Protein AF-A0A3N9NJU4-F1 (afdb_monomer_lite)

Foldseek 3Di:
DPPDDLLVVVLVLVVVVVPDDDDPVNVVVNVVSVVVSVVRLVVDPEAEAEDEDLVVLVVDDDDPPDDRDPSVVVVVSVVSSVVCCVVVVGRYDYQYPPDDPVVSVVVVVVVCVVVVVD

Secondary structure (DSSP, 8-state):
--SS-HHHHHHHHHHHHHTS---HHHHHHHHHHHHHHHHHHTT-S-EEEEE--HHHHTTSPPPTTPPPP-HHHHHHHHHHHHHHHHHTT--EEEEETTS-HHHHHHHHHHHHHHTT--

pLDDT: mean 85.28, std 10.18, range [37.75, 95.31]

Structure (mmCIF, N/CA/C/O backbone):
data_AF-A0A3N9NJU4-F1
#
_entry.id   AF-A0A3N9NJU4-F1
#
loop_
_atom_site.group_PDB
_atom_site.id
_atom_site.type_symbol
_atom_site.label_atom_id
_atom_site.label_alt_id
_atom_site.label_comp_id
_atom_site.label_asym_id
_atom_site.label_entity_id
_atom_site.label_seq_id
_atom_site.pdbx_PDB_ins_code
_atom_site.Cartn_x
_atom_site.Cartn_y
_atom_site.Cartn_z
_atom_site.occupancy
_atom_site.B_iso_or_equiv
_atom_site.auth_seq_id
_atom_site.auth_comp_id
_atom_site.auth_asym_id
_atom_site.auth_atom_id
_atom_site.pdbx_PDB_model_num
ATOM 1 N N . MET A 1 1 ? -14.751 9.099 -9.844 1.00 37.75 1 MET A N 1
ATOM 2 C CA . MET A 1 1 ? -13.829 7.981 -9.564 1.00 37.75 1 MET A CA 1
ATOM 3 C C . MET A 1 1 ? -12.940 8.440 -8.426 1.00 37.75 1 MET A C 1
ATOM 5 O O . MET A 1 1 ? -12.492 9.574 -8.489 1.00 37.75 1 MET A O 1
ATOM 9 N N . CYS A 1 2 ? -12.776 7.660 -7.357 1.00 46.78 2 CYS A N 1
ATOM 10 C CA . CYS A 1 2 ? -11.733 7.974 -6.378 1.00 46.78 2 CYS A CA 1
ATOM 11 C C . CYS A 1 2 ? -10.393 7.591 -7.003 1.00 46.78 2 CYS A C 1
ATOM 13 O O . CYS A 1 2 ? -10.204 6.428 -7.344 1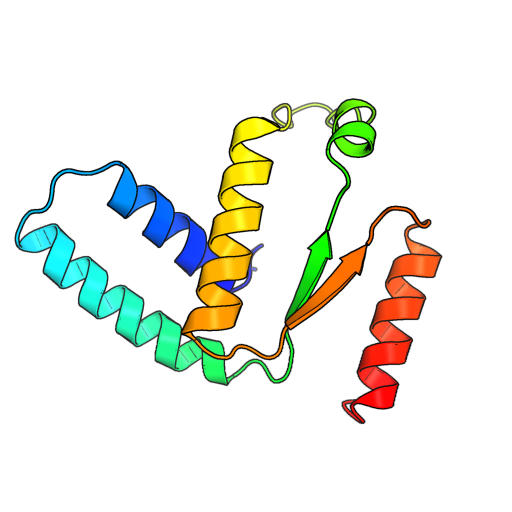.00 46.78 2 CYS A O 1
ATOM 15 N N . ASP A 1 3 ? -9.476 8.545 -7.136 1.00 62.00 3 ASP A N 1
ATOM 16 C CA . ASP A 1 3 ? -8.144 8.337 -7.728 1.00 62.00 3 ASP A CA 1
ATOM 17 C C . ASP A 1 3 ? -7.188 7.529 -6.819 1.00 62.00 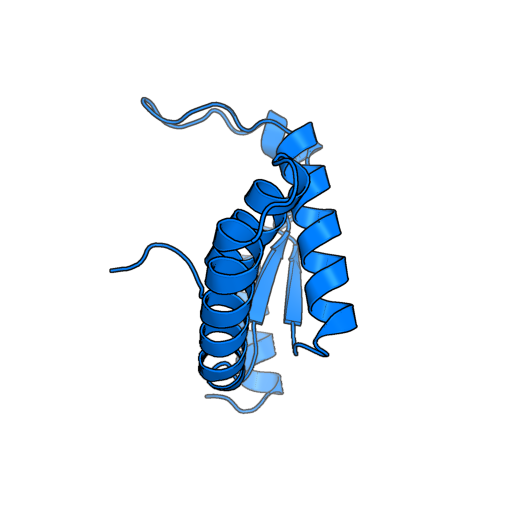3 ASP A C 1
ATOM 19 O O . ASP A 1 3 ? -5.982 7.488 -7.046 1.00 62.00 3 ASP A O 1
ATOM 23 N N . CYS A 1 4 ? -7.692 6.923 -5.739 1.00 73.75 4 CYS A N 1
ATOM 24 C CA . CYS A 1 4 ? -6.910 6.310 -4.665 1.00 73.75 4 CYS A CA 1
ATOM 25 C C . CYS A 1 4 ? -7.634 5.086 -4.075 1.00 73.75 4 CYS A C 1
ATOM 27 O O . CYS A 1 4 ? -8.866 5.031 -4.051 1.00 73.75 4 CYS A O 1
ATOM 29 N N . SER A 1 5 ? -6.866 4.121 -3.560 1.00 86.06 5 SER A N 1
ATOM 30 C CA . SER A 1 5 ? -7.386 2.973 -2.806 1.00 86.06 5 SER A CA 1
ATOM 31 C C . SER A 1 5 ? -7.808 3.369 -1.384 1.00 86.06 5 SER A C 1
ATOM 33 O O . SER A 1 5 ? -7.409 4.420 -0.872 1.00 86.06 5 SER A O 1
ATOM 35 N N . ILE A 1 6 ? -8.573 2.511 -0.693 1.00 90.88 6 ILE A N 1
ATOM 36 C CA . ILE A 1 6 ? -8.891 2.744 0.728 1.00 90.88 6 ILE A CA 1
ATOM 37 C C . ILE A 1 6 ? -7.623 2.847 1.587 1.00 90.88 6 ILE A C 1
ATOM 39 O O . ILE A 1 6 ? -7.573 3.648 2.520 1.00 90.88 6 ILE A O 1
ATOM 43 N N . LEU A 1 7 ? -6.583 2.079 1.245 1.00 90.69 7 LEU A N 1
ATOM 44 C CA . LEU A 1 7 ? -5.313 2.079 1.959 1.00 90.69 7 LEU A CA 1
ATOM 45 C C . LEU A 1 7 ? -4.593 3.424 1.804 1.00 90.69 7 LEU A C 1
ATOM 47 O O . LEU A 1 7 ? -4.093 3.966 2.785 1.00 90.69 7 LEU A O 1
ATOM 51 N N . ASP A 1 8 ? -4.639 4.034 0.618 1.00 88.81 8 ASP A N 1
ATOM 52 C CA . ASP A 1 8 ? -4.079 5.374 0.394 1.00 88.81 8 ASP A CA 1
ATOM 53 C C . ASP A 1 8 ? -4.795 6.442 1.231 1.00 88.81 8 ASP A C 1
ATOM 55 O O . ASP A 1 8 ? -4.167 7.353 1.778 1.00 88.81 8 ASP A O 1
ATOM 59 N N . HIS A 1 9 ? -6.120 6.337 1.357 1.00 90.44 9 HIS A N 1
ATOM 60 C CA . HIS A 1 9 ? -6.896 7.230 2.216 1.00 90.44 9 HIS A CA 1
ATOM 61 C C . HIS A 1 9 ? -6.568 7.025 3.697 1.00 90.44 9 HIS A C 1
ATOM 63 O O . HIS A 1 9 ? -6.404 8.005 4.428 1.00 90.44 9 HIS A O 1
ATOM 69 N N . TRP A 1 10 ? -6.418 5.773 4.129 1.00 92.75 10 TRP A N 1
ATOM 70 C CA . TRP A 1 10 ? -6.037 5.444 5.497 1.00 92.75 10 TRP A CA 1
ATOM 71 C C . TRP A 1 10 ? -4.640 5.964 5.846 1.00 92.75 10 TRP A C 1
ATOM 73 O O . TRP A 1 10 ? -4.457 6.585 6.890 1.00 92.75 10 TRP A O 1
ATOM 83 N N . LEU A 1 11 ? -3.679 5.833 4.933 1.00 90.81 11 LEU A N 1
ATOM 84 C CA . LEU A 1 11 ? -2.330 6.382 5.086 1.00 90.81 11 LEU A CA 1
ATOM 85 C C . LEU A 1 11 ? -2.326 7.900 5.242 1.00 90.81 11 LEU A C 1
ATOM 87 O O . LEU A 1 11 ? -1.671 8.432 6.139 1.00 90.81 11 LEU A O 1
ATOM 91 N N . LYS A 1 12 ? -3.089 8.605 4.399 1.00 89.62 12 LYS A N 1
ATOM 92 C CA . LYS A 1 12 ? -3.250 10.063 4.507 1.00 89.62 12 LYS A CA 1
ATOM 93 C C . LYS A 1 12 ? -3.843 10.458 5.862 1.00 89.62 12 LYS A C 1
ATOM 95 O O . LYS A 1 12 ? -3.398 11.439 6.453 1.00 89.62 12 LYS A O 1
ATOM 100 N N . TRP A 1 13 ? -4.805 9.687 6.368 1.00 91.62 13 TRP A N 1
ATOM 101 C CA . TRP A 1 13 ? -5.393 9.917 7.687 1.00 91.62 13 TRP A CA 1
ATOM 102 C C . TRP A 1 13 ? -4.401 9.665 8.829 1.00 91.62 13 TRP A C 1
ATOM 104 O O . TRP A 1 13 ? -4.273 10.503 9.719 1.00 91.62 13 TRP A O 1
ATOM 114 N N . GLN A 1 14 ? -3.646 8.565 8.783 1.00 90.12 14 GLN A N 1
ATOM 115 C CA . GLN A 1 14 ? -2.609 8.264 9.774 1.00 90.12 14 GLN A CA 1
ATOM 116 C C . GLN A 1 14 ? -1.530 9.354 9.816 1.00 90.12 14 GLN A C 1
ATOM 118 O O . GLN A 1 14 ? -1.158 9.810 10.897 1.00 90.12 14 GLN A O 1
ATOM 123 N N . LYS A 1 15 ? -1.098 9.852 8.650 1.00 88.06 15 LYS A N 1
ATOM 124 C CA . LYS A 1 15 ? -0.195 11.007 8.570 1.00 88.06 15 LYS A CA 1
ATOM 125 C C . LYS A 1 15 ? -0.810 12.250 9.220 1.00 88.06 15 LYS A C 1
ATOM 127 O O . LYS A 1 15 ? -0.169 12.886 10.051 1.00 88.06 15 LYS A O 1
ATOM 132 N N . PHE A 1 16 ? -2.058 12.573 8.879 1.00 88.69 16 PHE A N 1
ATOM 133 C CA . PHE A 1 16 ? -2.766 13.708 9.474 1.00 88.69 16 PHE A CA 1
ATOM 134 C C . PHE A 1 16 ? -2.822 13.614 11.005 1.00 88.69 16 PHE A C 1
ATOM 136 O O . PHE A 1 16 ? -2.623 14.619 11.683 1.00 88.69 16 PHE A O 1
ATOM 143 N N . LEU A 1 17 ? -3.055 12.423 11.563 1.00 88.44 17 LEU A N 1
ATOM 144 C CA . LEU A 1 17 ? -3.073 12.223 13.012 1.00 88.44 17 LEU A CA 1
ATOM 145 C C . LEU A 1 17 ? -1.702 12.417 13.660 1.00 88.44 17 LEU A C 1
ATOM 147 O O . LEU A 1 17 ? -1.636 13.024 14.726 1.00 88.44 17 LEU A O 1
ATOM 151 N N . ALA A 1 18 ? -0.624 11.955 13.022 1.00 84.62 18 ALA A N 1
ATOM 152 C CA . ALA A 1 18 ? 0.736 12.125 13.536 1.00 84.62 18 ALA A CA 1
ATOM 153 C C . ALA A 1 18 ? 1.134 13.607 13.690 1.00 84.62 18 ALA A C 1
ATOM 155 O O . ALA A 1 18 ? 1.920 13.957 14.568 1.00 84.62 18 ALA A O 1
ATOM 156 N N . GLU A 1 19 ? 0.563 14.489 12.866 1.00 84.31 19 GLU A N 1
ATOM 157 C CA . GLU A 1 19 ? 0.839 15.931 12.864 1.00 84.31 19 GLU A CA 1
ATOM 158 C C . GLU A 1 19 ? -0.077 16.743 13.805 1.00 84.31 19 GLU A C 1
ATOM 160 O O . GLU A 1 19 ? 0.113 17.952 13.977 1.00 84.31 19 GLU A O 1
ATOM 165 N N . LYS A 1 20 ? -1.099 16.125 14.415 1.00 83.31 20 LYS A N 1
ATOM 166 C CA . LYS A 1 20 ? -2.095 16.817 15.252 1.00 83.31 20 LYS A CA 1
ATOM 167 C C . LYS A 1 20 ? -1.962 16.444 16.726 1.00 83.31 20 LYS A C 1
ATOM 169 O O . LYS A 1 20 ? -1.660 15.316 17.091 1.00 83.31 20 LYS A O 1
ATOM 174 N N . LYS A 1 21 ? -2.242 17.412 17.605 1.00 74.12 21 LYS A N 1
ATOM 175 C CA . LYS A 1 21 ? -2.378 17.152 19.046 1.00 74.12 21 LYS A CA 1
ATOM 176 C C . LYS A 1 21 ? -3.674 16.384 19.299 1.00 74.12 21 LYS A C 1
ATOM 178 O O . LYS A 1 21 ? -4.710 16.773 18.762 1.00 74.12 21 LYS A O 1
ATOM 183 N N . SER A 1 22 ? -3.609 15.331 20.115 1.00 72.88 22 SER A N 1
ATOM 184 C CA . SER A 1 22 ? -4.788 14.522 20.444 1.00 72.88 22 SER A CA 1
ATOM 185 C C . SER A 1 22 ? -5.860 15.344 21.167 1.00 72.88 22 SER A C 1
ATOM 187 O O . SER A 1 22 ? -5.555 16.256 21.938 1.00 72.88 22 SER A O 1
ATOM 189 N N . GLY A 1 23 ? -7.118 14.999 20.911 1.00 81.25 23 GLY A N 1
ATOM 190 C CA . GLY A 1 23 ? -8.305 15.549 21.556 1.00 81.25 23 GLY A CA 1
ATOM 191 C C . GLY A 1 23 ? -9.508 14.641 21.297 1.00 81.25 23 GLY A C 1
ATOM 192 O O . GLY A 1 23 ? -9.520 13.901 20.313 1.00 81.25 23 GLY A O 1
ATOM 193 N N . SER A 1 24 ? -10.536 14.713 22.143 1.00 78.25 24 SER A N 1
ATOM 194 C CA . SER A 1 24 ? -11.674 13.774 22.120 1.00 78.25 24 SER A CA 1
ATOM 195 C C . SER A 1 24 ? -12.378 13.675 20.758 1.00 78.25 24 SER A C 1
ATOM 197 O O . SER A 1 24 ? -12.688 12.583 20.292 1.00 78.25 24 SER A O 1
ATOM 199 N N . GLN A 1 25 ? -12.559 14.798 20.057 1.00 85.88 25 GLN A N 1
ATOM 200 C CA . GLN A 1 25 ? -13.158 14.807 18.713 1.00 85.88 25 GLN A CA 1
ATOM 201 C C . GLN A 1 25 ? -12.278 14.138 17.646 1.00 85.88 25 GLN A C 1
ATOM 203 O O . GLN A 1 25 ? -12.787 13.623 16.652 1.00 85.88 25 GLN A O 1
ATOM 208 N N . ILE A 1 26 ? -10.953 14.187 17.808 1.00 88.69 26 ILE A N 1
ATOM 209 C CA . ILE A 1 26 ? -10.014 13.541 16.885 1.00 88.69 26 ILE A CA 1
ATOM 210 C C . ILE A 1 26 ? -10.043 12.028 17.107 1.00 88.69 26 ILE A C 1
ATOM 212 O O . ILE A 1 26 ? -10.044 11.276 16.135 1.00 88.69 26 ILE A O 1
ATOM 216 N N . GLU A 1 27 ? -10.139 11.585 18.361 1.00 89.38 27 GLU A N 1
ATOM 217 C CA . GLU A 1 27 ? -10.260 10.167 18.713 1.00 89.38 27 GLU A CA 1
ATOM 218 C C . GLU A 1 27 ? -11.549 9.547 18.163 1.00 89.38 27 GLU A C 1
ATOM 220 O O . GLU A 1 27 ? -11.503 8.482 17.547 1.00 89.38 27 GLU A O 1
ATOM 225 N N . GLU A 1 28 ? -12.685 10.236 18.293 1.00 91.06 28 GLU A N 1
ATOM 226 C CA . GLU A 1 28 ? -13.962 9.768 17.743 1.00 91.06 28 GLU A CA 1
ATOM 227 C C . GLU A 1 28 ? -13.905 9.622 16.213 1.00 91.06 28 GLU A C 1
ATOM 229 O O . GLU A 1 28 ? -14.242 8.567 15.665 1.00 91.06 28 GLU A O 1
ATOM 234 N N . LYS A 1 29 ? -13.388 10.643 15.513 1.00 92.00 29 LYS A N 1
ATOM 235 C CA . LYS A 1 29 ? -13.189 10.594 14.054 1.00 92.00 29 LYS A CA 1
ATOM 236 C C . LYS A 1 29 ? -12.229 9.481 13.645 1.00 92.00 29 LYS A C 1
ATOM 238 O O . LYS A 1 29 ? -12.470 8.809 12.644 1.00 92.00 29 LYS A O 1
ATOM 243 N N . ASN A 1 30 ? -11.163 9.269 14.417 1.00 93.88 30 ASN A N 1
ATOM 244 C CA . ASN A 1 30 ? -10.216 8.195 14.163 1.00 93.88 30 ASN A CA 1
ATOM 245 C C . ASN A 1 30 ? -10.875 6.819 14.297 1.00 93.88 30 ASN A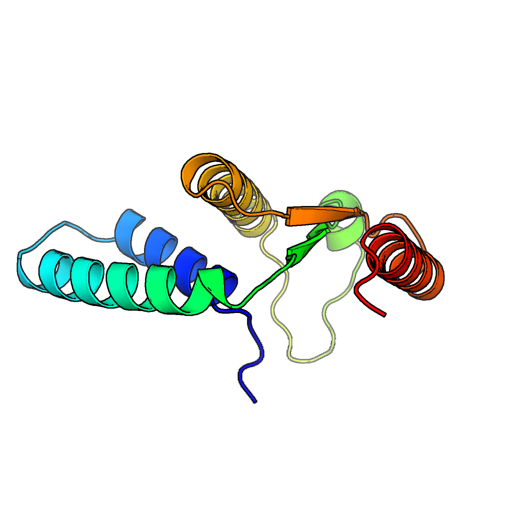 C 1
ATOM 247 O O . ASN A 1 30 ? -10.691 5.979 13.423 1.00 93.88 30 ASN A O 1
ATOM 251 N N . ASN A 1 31 ? -11.682 6.597 15.335 1.00 94.06 31 ASN A N 1
ATOM 252 C CA . ASN A 1 31 ? -12.383 5.328 15.536 1.00 94.06 31 ASN A CA 1
ATOM 253 C C . ASN A 1 31 ? -13.370 5.029 14.400 1.00 94.06 31 ASN A C 1
ATOM 255 O O . ASN A 1 31 ? -13.427 3.895 13.912 1.00 94.06 31 ASN A O 1
ATOM 259 N N . LEU A 1 32 ? -14.099 6.047 13.929 1.00 94.12 32 LEU A N 1
ATOM 260 C CA . LEU A 1 32 ? -14.988 5.913 12.774 1.00 94.12 32 LEU A CA 1
ATOM 261 C C . LEU A 1 32 ? -14.207 5.551 11.504 1.00 94.12 32 LEU A C 1
ATOM 263 O O . LEU A 1 32 ? -14.540 4.575 10.832 1.00 94.12 32 LEU A O 1
ATOM 267 N N . LEU A 1 33 ? -13.151 6.304 11.186 1.00 94.38 33 LEU A N 1
ATOM 268 C CA . LEU A 1 33 ? -12.353 6.064 9.981 1.00 94.38 33 LEU A CA 1
ATOM 269 C C . LEU A 1 33 ? -11.612 4.728 10.028 1.00 94.38 33 LEU A C 1
ATOM 271 O O . LEU A 1 33 ? -11.543 4.047 9.011 1.00 94.38 33 LEU A O 1
ATOM 275 N N . LYS A 1 34 ? -11.138 4.311 11.205 1.00 94.94 34 LYS A N 1
ATOM 276 C CA . LYS A 1 34 ? -10.549 2.987 11.426 1.00 94.94 34 LYS A CA 1
ATOM 277 C C . LYS A 1 34 ? -11.553 1.872 11.141 1.00 94.94 34 LYS A C 1
ATOM 279 O O . LYS A 1 34 ? -11.217 0.897 10.477 1.00 94.94 34 LYS A O 1
ATOM 284 N N . SER A 1 35 ? -12.792 2.032 11.604 1.00 95.31 35 SER A N 1
ATOM 285 C CA . SER A 1 35 ? -13.863 1.056 11.363 1.00 95.31 35 SER A CA 1
ATOM 286 C C . SER A 1 35 ? -14.220 0.967 9.878 1.00 95.31 35 SER A C 1
ATOM 288 O O . SER A 1 35 ? -14.333 -0.131 9.337 1.00 95.31 35 SER A O 1
ATOM 290 N N . LEU A 1 36 ? -14.331 2.114 9.197 1.00 94.44 36 LEU A N 1
ATOM 291 C CA . LEU A 1 36 ? -14.559 2.166 7.749 1.00 94.44 36 LEU A CA 1
ATOM 292 C C . LEU A 1 36 ? -13.405 1.532 6.970 1.00 94.44 36 LEU A C 1
ATOM 294 O O . LEU A 1 36 ? -13.640 0.775 6.032 1.00 94.44 36 LEU A O 1
ATOM 298 N N . TYR A 1 37 ? -12.166 1.811 7.370 1.00 95.19 37 TYR A N 1
ATOM 299 C CA . TYR A 1 37 ? -10.987 1.200 6.777 1.00 95.19 37 TYR A CA 1
ATOM 300 C C . TYR A 1 37 ? -11.026 -0.327 6.900 1.00 95.19 37 TYR A C 1
ATOM 302 O O . TYR A 1 37 ? -10.927 -0.998 5.878 1.00 95.19 37 TYR A O 1
ATOM 310 N N . TYR A 1 38 ? -11.247 -0.883 8.098 1.00 94.94 38 TYR A N 1
ATOM 311 C CA . TYR A 1 38 ? -11.300 -2.340 8.266 1.00 94.94 38 TYR A CA 1
ATOM 312 C C . TYR A 1 38 ? -12.460 -2.991 7.520 1.00 94.94 38 TYR A C 1
ATOM 314 O O . TYR A 1 38 ? -12.310 -4.093 6.996 1.00 94.94 38 TYR A O 1
ATOM 322 N N . PHE A 1 39 ? -13.599 -2.306 7.431 1.00 94.69 39 PHE A N 1
ATOM 323 C CA . PHE A 1 39 ? -14.718 -2.785 6.633 1.00 94.69 39 PHE A CA 1
ATOM 324 C C . PHE A 1 39 ? -14.325 -2.936 5.155 1.00 94.69 39 PHE A C 1
ATOM 326 O O . PHE A 1 39 ? -14.536 -3.993 4.568 1.00 94.69 39 PHE A O 1
ATOM 333 N N . TRP A 1 40 ? -13.700 -1.916 4.562 1.00 94.19 40 TRP A N 1
ATOM 334 C CA . TRP A 1 40 ? -13.387 -1.900 3.130 1.00 94.19 40 TRP A CA 1
ATOM 335 C C . TRP A 1 40 ? -12.083 -2.609 2.756 1.00 94.19 40 TRP A C 1
ATOM 337 O O . TRP A 1 40 ? -11.999 -3.179 1.676 1.00 94.19 40 TRP A O 1
ATOM 347 N N . ILE A 1 41 ? -11.051 -2.609 3.602 1.00 93.50 41 ILE A N 1
ATOM 348 C CA . ILE A 1 41 ? -9.754 -3.209 3.245 1.00 93.50 41 ILE A CA 1
ATOM 349 C C . ILE A 1 41 ? -9.873 -4.716 2.982 1.00 93.50 41 ILE A C 1
ATOM 351 O O . ILE A 1 41 ? -9.172 -5.256 2.132 1.00 93.50 41 ILE A O 1
ATOM 355 N N . THR A 1 42 ? -10.829 -5.379 3.636 1.00 92.00 42 THR A N 1
ATOM 356 C CA . THR A 1 42 ? -11.105 -6.810 3.448 1.00 92.00 42 THR A CA 1
ATOM 357 C C . THR A 1 42 ? -11.735 -7.142 2.095 1.00 92.00 42 THR A C 1
ATOM 359 O O . THR A 1 42 ? -11.714 -8.301 1.688 1.00 92.00 42 THR A O 1
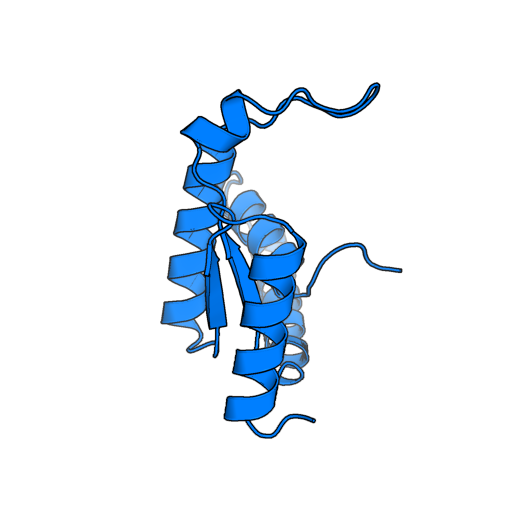ATOM 362 N N . THR A 1 43 ? -12.255 -6.150 1.358 1.00 92.50 43 THR A N 1
ATOM 363 C CA . THR A 1 43 ? -12.782 -6.377 0.003 1.00 92.50 43 THR A CA 1
ATOM 364 C C . THR A 1 43 ? -11.674 -6.545 -1.035 1.00 92.50 43 THR A C 1
ATOM 366 O O . THR A 1 43 ? -11.946 -6.962 -2.158 1.00 92.50 43 THR A O 1
ATOM 369 N N . TYR A 1 44 ? -10.429 -6.206 -0.692 1.00 91.38 44 TYR A N 1
ATOM 370 C CA . TYR A 1 44 ? -9.276 -6.368 -1.571 1.00 91.38 44 TYR A CA 1
ATOM 371 C C . TYR A 1 44 ? -8.658 -7.751 -1.362 1.00 91.38 44 TYR A C 1
ATOM 373 O O . TYR A 1 44 ? -8.176 -8.069 -0.280 1.00 91.38 44 TYR A O 1
ATOM 381 N N . THR A 1 45 ? -8.621 -8.571 -2.413 1.00 92.06 45 THR A N 1
ATOM 382 C CA . THR A 1 45 ? -7.939 -9.877 -2.360 1.00 92.06 45 THR A CA 1
ATOM 383 C C . THR A 1 45 ? -6.417 -9.737 -2.334 1.00 92.06 45 THR A C 1
ATOM 385 O O . THR A 1 45 ? -5.716 -10.534 -1.712 1.00 92.06 45 THR A O 1
ATOM 388 N N . VAL A 1 46 ? -5.903 -8.729 -3.037 1.00 92.38 46 VAL A N 1
ATOM 389 C CA . VAL A 1 46 ? -4.482 -8.395 -3.111 1.00 92.38 46 VAL A CA 1
ATOM 390 C C . VAL A 1 46 ? -4.336 -6.908 -3.419 1.00 92.38 46 VAL A C 1
ATOM 392 O O . VAL A 1 46 ? -5.163 -6.331 -4.130 1.00 92.38 46 VAL A O 1
ATOM 395 N N . ILE A 1 47 ? -3.280 -6.288 -2.900 1.00 92.50 47 ILE A N 1
ATOM 396 C CA . ILE A 1 47 ? -2.902 -4.910 -3.220 1.00 92.50 47 ILE A CA 1
ATOM 397 C C . ILE A 1 47 ? -1.552 -4.915 -3.933 1.00 92.50 47 ILE A C 1
ATOM 399 O O . ILE A 1 47 ? -0.574 -5.458 -3.428 1.00 92.50 47 ILE A O 1
ATOM 403 N N . PHE A 1 48 ? -1.476 -4.280 -5.100 1.00 91.44 48 PHE A N 1
ATOM 404 C CA . PHE A 1 48 ? -0.212 -4.075 -5.805 1.00 91.44 48 PHE A CA 1
ATOM 405 C C . PHE A 1 48 ? 0.353 -2.701 -5.457 1.00 91.44 48 PHE A C 1
ATOM 407 O O . PHE A 1 48 ? -0.228 -1.675 -5.812 1.00 91.44 48 PHE A O 1
ATOM 414 N N . ARG A 1 49 ? 1.497 -2.676 -4.772 1.00 89.75 49 ARG A N 1
ATOM 415 C CA . ARG A 1 49 ? 2.198 -1.442 -4.412 1.00 89.75 49 ARG A CA 1
ATOM 416 C C . ARG A 1 49 ? 3.278 -1.152 -5.443 1.00 89.75 49 ARG A C 1
ATOM 418 O O . ARG A 1 49 ? 4.299 -1.834 -5.495 1.00 89.75 49 ARG A O 1
ATOM 425 N N . ILE A 1 50 ? 3.077 -0.109 -6.243 1.00 86.75 50 ILE A N 1
ATOM 426 C CA . ILE A 1 50 ? 4.084 0.345 -7.207 1.00 86.75 50 ILE A CA 1
ATOM 427 C C . ILE A 1 50 ? 5.153 1.141 -6.458 1.00 86.75 50 ILE A C 1
ATOM 429 O O . ILE A 1 50 ? 4.901 2.248 -5.983 1.00 86.75 50 ILE A O 1
ATOM 433 N N . ARG A 1 51 ? 6.360 0.584 -6.364 1.00 85.56 51 ARG A N 1
ATOM 434 C CA . ARG A 1 51 ? 7.502 1.227 -5.713 1.00 85.56 51 ARG A CA 1
ATOM 435 C C . ARG A 1 51 ? 8.379 1.913 -6.737 1.00 85.56 51 ARG A C 1
ATOM 437 O O . ARG A 1 51 ? 8.766 1.324 -7.746 1.00 85.56 51 ARG A O 1
ATOM 444 N N . VAL A 1 52 ? 8.728 3.160 -6.452 1.00 80.00 52 VAL A N 1
ATOM 445 C CA . VAL A 1 52 ? 9.630 3.952 -7.287 1.00 80.00 52 VAL A CA 1
ATOM 446 C C . VAL A 1 52 ? 10.915 4.197 -6.512 1.00 80.00 52 VAL A C 1
ATOM 448 O O . VAL A 1 52 ? 10.889 4.524 -5.329 1.00 80.00 52 VAL A O 1
ATOM 451 N N . ASN A 1 53 ? 12.052 4.020 -7.181 1.00 81.19 53 ASN A N 1
ATOM 452 C CA . ASN A 1 53 ? 13.340 4.408 -6.622 1.00 81.19 53 ASN A CA 1
ATOM 453 C C . ASN A 1 53 ? 13.404 5.941 -6.555 1.00 81.19 53 ASN A C 1
ATOM 455 O O . ASN A 1 53 ? 13.191 6.595 -7.575 1.00 81.19 53 ASN A O 1
ATOM 459 N N . SER A 1 54 ? 13.721 6.512 -5.391 1.00 79.25 54 SER A N 1
ATOM 460 C CA . SER A 1 54 ? 13.807 7.968 -5.213 1.00 79.25 54 SER A CA 1
ATOM 461 C C . SER A 1 54 ? 14.758 8.632 -6.214 1.00 79.25 54 SER A C 1
ATOM 463 O O . SER A 1 54 ? 14.412 9.664 -6.778 1.00 79.25 54 SER A O 1
ATOM 465 N N . LYS A 1 55 ? 15.885 7.984 -6.545 1.00 78.69 55 LYS A N 1
ATOM 466 C CA . LYS A 1 55 ? 16.845 8.477 -7.551 1.00 78.69 55 LYS A CA 1
ATOM 467 C C . LYS A 1 55 ? 16.271 8.515 -8.966 1.00 78.69 55 LYS A C 1
ATOM 469 O O . LYS A 1 55 ? 16.697 9.321 -9.784 1.00 78.69 55 LYS A O 1
ATOM 474 N N . GLU A 1 56 ? 15.345 7.612 -9.281 1.00 78.19 56 GLU A N 1
ATOM 475 C CA . GLU A 1 56 ? 14.651 7.608 -10.573 1.00 78.19 56 GLU A CA 1
ATOM 476 C C . GLU A 1 56 ? 13.491 8.605 -10.582 1.00 78.19 56 GLU A C 1
ATOM 478 O O . GLU A 1 56 ? 13.191 9.185 -11.623 1.00 78.19 56 GLU A O 1
ATOM 483 N N . LEU A 1 57 ? 12.863 8.843 -9.426 1.00 77.94 57 LEU A N 1
ATOM 484 C CA . LEU A 1 57 ? 11.806 9.839 -9.275 1.00 77.94 57 LEU A CA 1
ATOM 485 C C . LEU A 1 57 ? 12.343 11.266 -9.453 1.00 77.94 57 LEU A C 1
ATOM 487 O O . LEU A 1 57 ? 11.711 12.056 -10.142 1.00 77.94 57 LEU A O 1
ATOM 491 N N . GLU A 1 58 ? 13.533 11.564 -8.924 1.00 76.38 58 GLU A N 1
ATOM 492 C CA . GLU A 1 58 ? 14.217 12.859 -9.093 1.00 76.38 58 GLU A CA 1
ATOM 493 C C . GLU A 1 58 ? 14.478 13.220 -10.564 1.00 76.38 58 GLU A C 1
ATOM 495 O O . GLU A 1 58 ? 14.478 14.393 -10.932 1.00 76.38 58 GLU A O 1
ATOM 500 N N . LYS A 1 59 ? 14.678 12.216 -11.426 1.00 77.19 59 LYS A N 1
ATOM 501 C CA . LYS A 1 59 ? 14.913 12.412 -12.865 1.00 77.19 59 LYS A CA 1
ATOM 502 C C . LYS A 1 59 ? 13.629 12.693 -13.646 1.00 77.19 59 LYS A C 1
ATOM 504 O O . LYS A 1 59 ? 13.700 13.117 -14.801 1.00 77.19 59 LYS A O 1
ATOM 509 N N . ARG A 1 60 ? 12.457 12.418 -13.065 1.00 73.62 60 ARG A N 1
ATOM 510 C CA . ARG A 1 60 ? 11.165 12.615 -13.730 1.00 73.62 60 ARG A CA 1
ATOM 511 C C . ARG A 1 60 ? 10.717 14.054 -13.514 1.00 73.62 60 ARG A C 1
ATOM 513 O O . ARG A 1 60 ? 10.335 14.440 -12.414 1.00 73.62 60 ARG A O 1
ATOM 520 N N . LEU A 1 61 ? 10.744 14.842 -14.587 1.00 65.81 61 LEU A N 1
ATOM 521 C CA . LEU A 1 61 ? 10.140 16.168 -14.575 1.00 65.81 61 LEU A CA 1
ATOM 522 C C . LEU A 1 61 ? 8.627 16.017 -14.362 1.00 65.81 61 LEU A C 1
ATOM 524 O O . LEU A 1 61 ? 7.991 15.260 -15.105 1.00 65.81 61 LEU A O 1
ATOM 528 N N . PRO A 1 62 ? 8.034 16.713 -13.377 1.00 69.88 62 PRO A N 1
ATOM 529 C CA . PRO A 1 62 ? 6.587 16.745 -13.253 1.00 69.88 62 PRO A CA 1
ATOM 530 C C . PRO A 1 62 ? 5.992 17.327 -14.540 1.00 69.88 62 PRO A C 1
ATOM 532 O O . PRO A 1 62 ? 6.526 18.281 -15.113 1.00 69.88 62 PRO A O 1
ATOM 535 N N . ALA A 1 63 ? 4.888 16.746 -15.015 1.00 68.88 63 ALA A N 1
ATOM 536 C CA . ALA A 1 63 ? 4.143 17.340 -16.119 1.00 68.88 63 ALA A CA 1
ATOM 537 C C . ALA A 1 63 ? 3.691 18.761 -15.737 1.00 68.88 63 ALA A C 1
ATOM 539 O O . ALA A 1 63 ? 3.519 19.070 -14.555 1.00 68.88 63 ALA A O 1
ATOM 540 N N . SER A 1 64 ? 3.501 19.632 -16.732 1.00 64.38 64 SER A N 1
ATOM 541 C CA . SER A 1 64 ? 3.087 21.019 -16.489 1.00 64.38 64 SER A CA 1
ATOM 542 C C . SER A 1 64 ? 1.843 21.073 -15.592 1.00 64.38 64 SER A C 1
ATOM 544 O O . SER A 1 64 ? 0.831 20.444 -15.896 1.00 64.38 64 SER A O 1
ATOM 546 N N . GLY A 1 65 ? 1.937 21.794 -14.470 1.00 61.62 65 GLY A N 1
ATOM 547 C CA . GLY A 1 65 ? 0.859 21.919 -13.482 1.00 61.62 65 GLY A CA 1
ATOM 548 C C . GLY A 1 65 ? 0.859 20.881 -12.352 1.00 61.62 65 GLY A C 1
ATOM 549 O O . GLY A 1 65 ? 0.003 20.967 -11.475 1.00 61.62 65 GLY A O 1
ATOM 550 N N . LEU A 1 66 ? 1.805 19.935 -12.323 1.00 67.06 66 LEU A N 1
ATOM 551 C CA . LEU A 1 66 ? 1.986 19.009 -11.200 1.00 67.06 66 LEU A CA 1
ATOM 552 C C . LEU A 1 66 ? 3.084 19.498 -10.247 1.00 67.06 66 LEU A C 1
ATOM 554 O O . LEU A 1 66 ? 4.111 20.031 -10.668 1.00 67.06 66 LEU A O 1
ATOM 558 N N . HIS A 1 67 ? 2.867 19.308 -8.944 1.00 62.81 67 HIS A N 1
ATOM 559 C CA . HIS A 1 67 ? 3.877 19.601 -7.929 1.00 62.81 67 HIS A CA 1
ATOM 560 C C . HIS A 1 67 ? 5.072 18.648 -8.052 1.00 62.81 67 HIS A C 1
ATOM 562 O O . HIS A 1 67 ? 4.909 17.474 -8.385 1.00 62.81 67 HIS A O 1
ATOM 568 N N . ALA A 1 68 ? 6.270 19.153 -7.747 1.00 69.44 68 ALA A N 1
ATOM 569 C CA . ALA A 1 68 ? 7.448 18.312 -7.588 1.00 69.44 68 ALA A CA 1
ATOM 570 C C . ALA A 1 68 ? 7.220 17.286 -6.466 1.00 69.44 68 ALA A C 1
ATOM 572 O O . ALA A 1 68 ? 6.574 17.583 -5.459 1.00 69.44 68 ALA A O 1
ATOM 573 N N . HIS A 1 69 ? 7.748 16.078 -6.650 1.00 71.69 69 HIS A N 1
ATOM 574 C CA . HIS A 1 69 ? 7.679 15.039 -5.632 1.00 71.69 69 HIS A CA 1
ATOM 575 C C . HIS A 1 69 ? 8.644 15.370 -4.488 1.00 71.69 69 HIS A C 1
ATOM 577 O O . HIS A 1 69 ? 9.855 15.410 -4.696 1.00 71.69 69 HIS A O 1
ATOM 583 N N . ASP A 1 70 ? 8.115 15.590 -3.285 1.00 82.69 70 ASP A N 1
ATOM 584 C CA . ASP A 1 70 ? 8.925 15.664 -2.069 1.00 82.69 70 ASP A CA 1
ATOM 585 C C . ASP A 1 70 ? 9.426 14.251 -1.727 1.00 82.69 70 ASP A C 1
ATOM 587 O O . ASP A 1 70 ? 8.656 13.375 -1.324 1.00 82.69 70 ASP A O 1
ATOM 591 N N . ILE A 1 71 ? 10.721 14.019 -1.950 1.00 82.62 71 ILE A N 1
ATOM 592 C CA . ILE A 1 71 ? 11.357 12.710 -1.779 1.00 82.62 71 ILE A CA 1
ATOM 593 C C . ILE A 1 71 ? 11.298 12.243 -0.323 1.00 82.62 71 ILE A C 1
ATOM 595 O O . ILE A 1 71 ? 11.028 11.063 -0.081 1.00 82.62 71 ILE A O 1
ATOM 599 N N . ASP A 1 72 ? 11.489 13.148 0.635 1.00 83.62 72 ASP A N 1
ATOM 600 C CA . ASP A 1 72 ? 11.448 12.817 2.059 1.00 83.62 72 ASP A CA 1
ATOM 601 C C . ASP A 1 72 ? 10.028 12.413 2.455 1.00 83.62 72 ASP A C 1
ATOM 603 O O . ASP A 1 72 ? 9.817 11.394 3.123 1.00 83.62 72 ASP A O 1
ATOM 607 N N . GLN A 1 73 ? 9.028 13.146 1.956 1.00 81.44 73 GLN A N 1
ATOM 608 C CA . GLN A 1 73 ? 7.630 12.768 2.132 1.00 81.44 73 GLN A CA 1
ATOM 609 C C . GLN A 1 73 ? 7.325 11.403 1.497 1.00 81.44 73 GLN A C 1
ATOM 611 O O . GLN A 1 73 ? 6.634 10.586 2.112 1.00 81.44 73 GLN A O 1
ATOM 616 N N . CYS A 1 74 ? 7.824 11.130 0.289 1.00 82.38 74 CYS A N 1
ATOM 617 C CA . CYS A 1 74 ? 7.639 9.838 -0.369 1.00 82.38 74 CYS A CA 1
ATOM 618 C C . CYS A 1 74 ? 8.242 8.688 0.451 1.00 82.38 74 CYS A C 1
ATOM 620 O O . CYS A 1 74 ? 7.598 7.649 0.595 1.00 82.38 74 CYS A O 1
ATOM 622 N N . GLN A 1 75 ? 9.432 8.871 1.031 1.00 85.50 75 GLN A N 1
ATOM 623 C CA . GLN A 1 75 ? 10.072 7.862 1.883 1.00 85.50 75 GLN A CA 1
ATOM 624 C C . GLN A 1 75 ? 9.298 7.622 3.183 1.00 85.50 75 GLN A C 1
ATOM 626 O O . GLN A 1 75 ? 9.080 6.471 3.566 1.00 85.50 75 GLN A O 1
ATOM 631 N N . GLN A 1 76 ? 8.832 8.689 3.842 1.00 86.69 76 GLN A N 1
ATOM 632 C CA . GLN A 1 76 ? 7.998 8.578 5.043 1.00 86.69 76 GLN A CA 1
ATOM 633 C C . GLN A 1 76 ? 6.695 7.828 4.750 1.00 86.69 76 GLN A C 1
ATOM 635 O O . GLN A 1 76 ? 6.289 6.957 5.522 1.00 86.69 76 GLN A O 1
ATOM 640 N N . MET A 1 77 ? 6.053 8.134 3.619 1.00 85.44 77 MET A N 1
ATOM 641 C CA . MET A 1 77 ? 4.841 7.437 3.198 1.00 85.44 77 MET A CA 1
ATOM 642 C C . MET A 1 77 ? 5.105 5.968 2.862 1.00 85.44 77 MET A C 1
ATOM 644 O O . MET A 1 77 ? 4.309 5.126 3.262 1.00 85.44 77 MET A O 1
ATOM 648 N N . ASP A 1 78 ? 6.212 5.643 2.191 1.00 88.50 78 ASP A N 1
ATOM 649 C CA . ASP A 1 78 ? 6.586 4.255 1.883 1.00 88.50 78 ASP A CA 1
ATOM 650 C C . ASP A 1 78 ? 6.844 3.435 3.160 1.00 88.50 78 ASP A C 1
ATOM 652 O O . ASP A 1 78 ? 6.400 2.288 3.269 1.00 88.50 78 ASP A O 1
ATOM 656 N N . ALA A 1 79 ? 7.495 4.041 4.160 1.00 90.06 79 ALA A N 1
ATOM 657 C CA . ALA A 1 79 ? 7.712 3.426 5.466 1.00 90.06 79 ALA A CA 1
ATOM 658 C C . ALA A 1 79 ? 6.390 3.184 6.213 1.00 90.06 79 ALA A C 1
ATOM 660 O O . ALA A 1 79 ? 6.161 2.081 6.713 1.00 90.06 79 ALA A O 1
ATOM 661 N N . LEU A 1 80 ? 5.500 4.182 6.244 1.00 90.94 80 LEU A N 1
ATOM 662 C CA . LEU A 1 80 ? 4.183 4.054 6.869 1.00 90.94 80 LEU A CA 1
ATOM 663 C C . LEU A 1 80 ? 3.327 2.990 6.163 1.00 90.94 80 LEU A C 1
ATOM 665 O O . LEU A 1 80 ? 2.678 2.186 6.827 1.00 90.94 80 LEU A O 1
ATOM 669 N N . TYR A 1 81 ? 3.380 2.924 4.830 1.00 91.81 81 TYR A N 1
ATOM 670 C CA . TYR A 1 81 ? 2.717 1.882 4.039 1.00 91.81 81 TYR A CA 1
ATOM 671 C C . TYR A 1 81 ? 3.185 0.488 4.468 1.00 91.81 81 TYR A C 1
ATOM 673 O O . TYR A 1 81 ? 2.363 -0.380 4.760 1.00 91.81 81 TYR A O 1
ATOM 681 N N . GLY A 1 82 ? 4.504 0.285 4.566 1.00 92.50 82 GLY A N 1
ATOM 682 C CA . GLY A 1 82 ? 5.081 -0.981 5.022 1.00 92.50 82 GLY A CA 1
ATOM 683 C C . GLY A 1 82 ? 4.644 -1.362 6.438 1.00 92.50 82 GLY A C 1
ATOM 684 O O . GLY A 1 82 ? 4.312 -2.519 6.685 1.00 92.50 82 GLY A O 1
ATOM 685 N N . GLN A 1 83 ? 4.582 -0.391 7.354 1.00 93.88 83 GLN A N 1
ATOM 686 C CA . GLN A 1 83 ? 4.103 -0.620 8.721 1.00 93.88 83 GLN A CA 1
ATOM 687 C C . GLN A 1 83 ? 2.639 -1.069 8.751 1.00 93.88 83 GLN A C 1
ATOM 689 O O . GLN A 1 83 ? 2.322 -2.022 9.458 1.00 93.88 83 GLN A O 1
ATOM 694 N N . ILE A 1 84 ? 1.764 -0.428 7.969 1.00 92.69 84 ILE A N 1
ATOM 695 C CA . ILE A 1 84 ? 0.338 -0.779 7.917 1.00 92.69 84 ILE A CA 1
ATOM 696 C C . ILE A 1 84 ? 0.132 -2.163 7.295 1.00 92.69 84 ILE A C 1
ATOM 698 O O . ILE A 1 84 ? -0.602 -2.965 7.865 1.00 92.69 84 ILE A O 1
ATOM 702 N N . ILE A 1 85 ? 0.825 -2.487 6.193 1.00 92.94 85 ILE A N 1
ATOM 703 C CA . ILE A 1 85 ? 0.773 -3.834 5.594 1.00 92.94 85 ILE A CA 1
ATOM 704 C C . ILE A 1 85 ? 1.104 -4.903 6.641 1.00 92.94 85 ILE A C 1
ATOM 706 O O . ILE A 1 85 ? 0.388 -5.897 6.754 1.00 92.94 85 ILE A O 1
ATOM 710 N N . LEU A 1 86 ? 2.187 -4.700 7.400 1.00 93.56 86 LEU A N 1
ATOM 711 C CA . LEU A 1 86 ? 2.637 -5.651 8.416 1.00 93.56 86 LEU A CA 1
ATOM 712 C C . LEU A 1 86 ? 1.665 -5.732 9.599 1.00 93.56 86 LEU A C 1
ATOM 714 O O . LEU A 1 86 ? 1.350 -6.831 10.054 1.00 93.56 86 LEU A O 1
ATOM 718 N N . ALA A 1 87 ? 1.191 -4.590 10.097 1.00 92.50 87 ALA A N 1
ATOM 719 C CA . ALA A 1 87 ? 0.295 -4.531 11.248 1.00 92.50 87 ALA A CA 1
ATOM 720 C C . ALA A 1 87 ? -1.074 -5.158 10.950 1.00 92.50 87 ALA A C 1
ATOM 722 O O . ALA A 1 87 ? -1.578 -5.937 11.756 1.00 92.50 87 ALA A O 1
ATOM 723 N N . ASP A 1 88 ? -1.638 -4.860 9.780 1.00 92.31 88 ASP A N 1
ATOM 7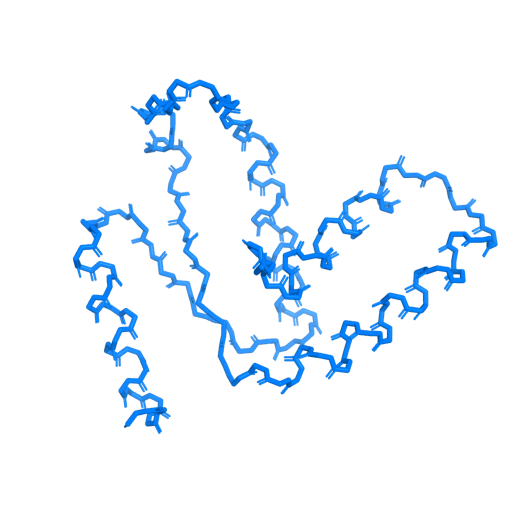24 C CA . ASP A 1 88 ? -2.974 -5.307 9.384 1.00 92.31 88 ASP A CA 1
ATOM 725 C C . ASP A 1 88 ? -2.952 -6.613 8.563 1.00 92.31 88 ASP A C 1
ATOM 727 O O . ASP A 1 88 ? -3.999 -7.062 8.101 1.00 92.31 88 ASP A O 1
ATOM 731 N N . GLN A 1 89 ? -1.777 -7.237 8.386 1.00 92.62 89 GLN A N 1
ATOM 732 C CA . GLN A 1 89 ? -1.588 -8.492 7.637 1.00 92.62 89 GLN A CA 1
ATOM 733 C C . GLN A 1 89 ? -2.183 -8.438 6.218 1.00 92.62 89 GLN A C 1
ATOM 735 O O . GLN A 1 89 ? -2.807 -9.384 5.735 1.00 92.62 89 GLN A O 1
ATOM 740 N N . ILE A 1 90 ? -1.995 -7.305 5.540 1.00 92.69 90 ILE A N 1
ATOM 741 C CA . ILE A 1 90 ? -2.537 -7.073 4.201 1.00 92.69 90 ILE A CA 1
ATOM 742 C C . ILE A 1 90 ? -1.731 -7.884 3.190 1.00 92.69 90 ILE A C 1
ATOM 744 O O . ILE A 1 90 ? -0.502 -7.807 3.150 1.00 92.69 90 ILE A O 1
ATOM 748 N N . HIS A 1 91 ? -2.417 -8.610 2.309 1.00 93.06 91 HIS A N 1
ATOM 749 C CA . HIS A 1 91 ? -1.756 -9.279 1.197 1.00 93.06 91 HIS A CA 1
ATOM 750 C C . HIS A 1 91 ? -1.349 -8.252 0.130 1.00 93.06 91 HIS A C 1
ATOM 752 O O . HIS A 1 91 ? -2.120 -7.919 -0.772 1.00 93.06 91 HIS A O 1
ATOM 758 N N . ALA A 1 92 ? -0.135 -7.722 0.262 1.00 92.69 92 ALA A N 1
ATOM 759 C CA . ALA A 1 92 ? 0.425 -6.728 -0.642 1.00 92.69 92 ALA A CA 1
ATOM 760 C C . ALA A 1 92 ? 1.635 -7.275 -1.411 1.00 92.69 92 ALA A C 1
ATOM 762 O O . ALA A 1 92 ? 2.477 -7.978 -0.852 1.00 92.69 92 ALA A O 1
ATOM 763 N N . ILE A 1 93 ? 1.730 -6.926 -2.693 1.00 92.81 93 ILE A N 1
ATOM 764 C CA . ILE A 1 93 ? 2.821 -7.313 -3.590 1.00 92.81 93 ILE A CA 1
ATOM 765 C C . ILE A 1 93 ? 3.497 -6.046 -4.106 1.00 92.81 93 ILE A C 1
ATOM 767 O O . ILE A 1 93 ? 2.863 -5.204 -4.745 1.00 92.81 93 ILE A O 1
ATOM 771 N N . ASP A 1 94 ? 4.795 -5.929 -3.841 1.00 91.12 94 ASP A N 1
ATOM 772 C CA . ASP A 1 94 ? 5.612 -4.821 -4.325 1.00 91.12 94 ASP A CA 1
ATOM 773 C C . ASP A 1 94 ? 5.973 -5.028 -5.805 1.00 91.12 94 ASP A C 1
ATOM 775 O O . ASP A 1 94 ? 6.540 -6.054 -6.177 1.00 91.12 94 ASP A O 1
ATOM 779 N N . ILE A 1 95 ? 5.693 -4.021 -6.635 1.00 90.12 95 ILE A N 1
ATOM 780 C CA . ILE A 1 95 ? 6.068 -3.957 -8.052 1.00 90.12 95 ILE A CA 1
ATOM 781 C C . ILE A 1 95 ? 7.064 -2.815 -8.223 1.00 90.12 95 ILE A C 1
ATOM 783 O O . ILE A 1 95 ? 6.726 -1.646 -8.031 1.00 90.12 95 ILE A O 1
ATOM 787 N N . TRP A 1 96 ? 8.310 -3.134 -8.566 1.00 84.50 96 TRP A N 1
ATOM 788 C CA . TRP A 1 96 ? 9.369 -2.132 -8.687 1.00 84.50 96 TRP A CA 1
ATOM 789 C C . TRP A 1 96 ? 9.390 -1.490 -10.074 1.00 84.50 96 TRP A C 1
ATOM 791 O O . TRP A 1 96 ? 9.676 -2.144 -11.073 1.00 84.50 96 TRP A O 1
ATOM 801 N N . ASN A 1 97 ? 9.215 -0.171 -10.122 1.00 74.56 97 ASN A N 1
ATOM 802 C CA . ASN A 1 97 ? 9.246 0.637 -11.346 1.00 74.56 97 ASN A CA 1
ATOM 803 C C . ASN A 1 97 ? 10.681 0.935 -11.839 1.00 74.56 97 ASN A C 1
ATOM 805 O O . ASN A 1 97 ? 10.973 2.035 -12.301 1.00 74.56 97 ASN A O 1
ATOM 809 N N . GLN A 1 98 ? 11.612 -0.008 -11.663 1.00 78.50 98 GLN A N 1
ATOM 810 C CA . GLN A 1 98 ? 12.936 0.052 -12.306 1.00 78.50 98 GLN A CA 1
ATOM 811 C C . GLN A 1 98 ? 12.885 -0.477 -13.748 1.00 78.50 98 GLN A C 1
ATOM 813 O O . GLN A 1 98 ? 13.855 -0.351 -14.489 1.00 78.50 98 GLN A O 1
ATOM 818 N N . LYS A 1 99 ? 11.755 -1.080 -14.121 1.00 76.19 99 LYS A N 1
ATOM 819 C CA . LYS A 1 99 ? 11.456 -1.609 -15.446 1.00 76.19 99 LYS A CA 1
ATOM 820 C C . LYS A 1 99 ? 10.588 -0.617 -16.224 1.00 76.19 99 LYS A C 1
ATOM 822 O O . LYS A 1 99 ? 10.044 0.327 -15.651 1.00 76.19 99 LYS A O 1
ATOM 827 N N . SER A 1 100 ? 10.431 -0.840 -17.523 1.00 84.06 100 SER A N 1
ATOM 828 C CA . SER A 1 100 ? 9.443 -0.119 -18.329 1.00 84.06 100 SER A CA 1
ATOM 829 C C . SER A 1 100 ? 8.013 -0.326 -17.799 1.00 84.06 100 SER A C 1
ATOM 831 O O . SER A 1 100 ? 7.735 -1.227 -16.996 1.00 84.06 100 SER A O 1
ATOM 833 N N . ILE A 1 101 ? 7.086 0.522 -18.256 1.00 85.00 101 ILE A N 1
ATOM 834 C CA . ILE A 1 101 ? 5.662 0.412 -17.906 1.00 85.00 101 ILE A CA 1
ATOM 835 C C . ILE A 1 101 ? 5.121 -0.960 -18.326 1.00 85.00 101 ILE A C 1
ATOM 837 O O . ILE A 1 101 ? 4.464 -1.619 -17.522 1.00 85.00 101 ILE A O 1
ATOM 841 N N . ASP A 1 102 ? 5.454 -1.416 -19.535 1.00 88.00 102 ASP A N 1
AT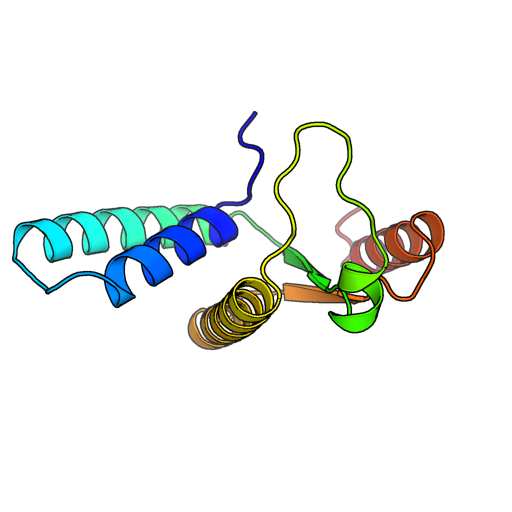OM 842 C CA . ASP A 1 102 ? 4.987 -2.698 -20.072 1.00 88.00 102 ASP A CA 1
ATOM 843 C C . ASP A 1 102 ? 5.504 -3.884 -19.255 1.00 88.00 102 ASP A C 1
ATOM 845 O O . ASP A 1 102 ? 4.739 -4.779 -18.903 1.00 88.00 102 ASP A O 1
ATOM 849 N N . GLU A 1 103 ? 6.783 -3.876 -18.877 1.00 89.06 103 GLU A N 1
ATOM 850 C CA . GLU A 1 103 ? 7.364 -4.919 -18.026 1.00 89.06 103 GLU A CA 1
ATOM 851 C C . GLU A 1 103 ? 6.733 -4.941 -16.627 1.00 89.06 103 GLU A C 1
ATOM 853 O O . GLU A 1 103 ? 6.480 -6.012 -16.072 1.00 89.06 103 GLU A O 1
ATOM 858 N N . SER A 1 104 ? 6.443 -3.766 -16.063 1.00 89.62 104 SER A N 1
ATOM 859 C CA . SER A 1 104 ? 5.760 -3.649 -14.770 1.00 89.62 104 SER A CA 1
ATOM 860 C C . SER A 1 104 ? 4.317 -4.164 -14.856 1.00 89.62 104 SER A C 1
ATOM 862 O O . SER A 1 104 ? 3.852 -4.869 -13.961 1.00 89.62 104 SER A O 1
ATOM 864 N N . ALA A 1 105 ? 3.612 -3.869 -15.953 1.00 90.62 105 ALA A N 1
ATOM 865 C CA . ALA A 1 105 ? 2.266 -4.374 -16.209 1.00 90.62 105 ALA A CA 1
ATOM 866 C C . ALA A 1 105 ? 2.253 -5.899 -16.403 1.00 90.62 105 ALA A C 1
ATOM 868 O O . ALA A 1 105 ? 1.404 -6.586 -15.835 1.00 90.62 105 ALA A O 1
ATOM 869 N N . GLN A 1 106 ? 3.222 -6.448 -17.143 1.00 91.25 106 GLN A N 1
ATOM 870 C CA . GLN A 1 106 ? 3.391 -7.896 -17.295 1.00 91.25 106 GLN A CA 1
ATOM 871 C C . GLN A 1 106 ? 3.669 -8.583 -15.956 1.00 91.25 106 GLN A C 1
ATOM 873 O O . GLN A 1 106 ? 3.147 -9.669 -15.707 1.00 91.25 106 GLN A O 1
ATOM 878 N N . GLU A 1 107 ? 4.453 -7.959 -15.075 1.00 91.56 107 GLU A N 1
ATOM 879 C CA . GLU A 1 107 ? 4.701 -8.481 -13.731 1.00 91.56 107 GLU A CA 1
ATOM 880 C C . GLU A 1 107 ? 3.415 -8.545 -12.897 1.00 91.56 107 GLU A C 1
ATOM 882 O O . GLU A 1 107 ? 3.139 -9.578 -12.285 1.00 91.56 107 GLU A O 1
ATOM 887 N N . VAL A 1 108 ? 2.588 -7.495 -12.936 1.00 91.75 108 VAL A N 1
ATOM 888 C CA . VAL A 1 108 ? 1.266 -7.491 -12.289 1.00 91.75 108 VAL A CA 1
ATOM 889 C C . VAL A 1 108 ? 0.382 -8.605 -12.849 1.00 91.75 108 VAL A C 1
ATOM 891 O O . VAL A 1 108 ? -0.145 -9.406 -12.081 1.00 91.75 108 VAL A O 1
ATOM 894 N N . LEU A 1 109 ? 0.260 -8.716 -14.176 1.00 91.75 109 LEU A N 1
ATOM 895 C CA . LEU A 1 109 ? -0.555 -9.756 -14.818 1.00 91.75 109 LEU A CA 1
ATOM 896 C C . LEU A 1 109 ? -0.080 -11.165 -14.456 1.00 91.75 109 LEU A C 1
ATOM 898 O O . LEU A 1 109 ? -0.895 -12.035 -14.144 1.00 91.75 109 LEU A O 1
ATOM 902 N N . LYS A 1 110 ? 1.239 -11.383 -14.434 1.00 92.44 110 LYS A N 1
ATOM 903 C CA . LYS A 1 110 ? 1.834 -12.646 -13.996 1.00 92.44 110 LYS A CA 1
ATOM 904 C C . LYS A 1 110 ? 1.427 -12.973 -12.560 1.00 92.44 110 LYS A C 1
ATOM 906 O O . LYS A 1 110 ? 1.010 -14.095 -12.294 1.00 92.44 110 LYS A O 1
ATOM 911 N N . LYS A 1 111 ? 1.497 -12.001 -11.647 1.00 92.62 111 LYS A N 1
ATOM 912 C CA . LYS A 1 111 ? 1.111 -12.187 -10.239 1.00 92.62 111 LYS A CA 1
ATOM 913 C C . LYS A 1 111 ? -0.380 -12.467 -10.074 1.00 92.62 111 LYS A C 1
ATOM 915 O O . LYS A 1 111 ? -0.748 -13.351 -9.309 1.00 92.62 111 LYS A O 1
ATOM 920 N N . ILE A 1 112 ? -1.230 -11.768 -10.821 1.00 92.81 112 ILE A N 1
ATOM 921 C CA . ILE A 1 112 ? -2.676 -12.023 -10.852 1.00 92.81 112 ILE A CA 1
ATOM 922 C C . ILE A 1 112 ? -2.962 -13.463 -11.315 1.00 92.81 112 ILE A C 1
ATOM 924 O O . ILE A 1 112 ? -3.768 -14.156 -10.692 1.00 92.81 112 ILE A O 1
ATOM 928 N N . SER A 1 113 ? -2.264 -13.937 -12.354 1.00 92.44 113 SER A N 1
ATOM 929 C CA . SER A 1 113 ? -2.388 -15.312 -12.859 1.00 92.44 113 SER A CA 1
ATOM 930 C C . SER A 1 113 ? -1.887 -16.360 -11.854 1.00 92.44 113 SER A C 1
ATOM 932 O O . SER A 1 113 ? -2.572 -17.354 -11.619 1.00 92.44 113 SER A O 1
ATOM 934 N N . GLU A 1 114 ? -0.744 -16.124 -11.196 1.00 92.56 114 GLU A N 1
ATOM 935 C CA . GLU A 1 114 ? -0.210 -16.992 -10.128 1.00 92.56 114 GLU A CA 1
ATOM 936 C C . GLU A 1 114 ? -1.200 -17.145 -8.959 1.00 92.56 114 GLU A C 1
ATOM 938 O O . GLU A 1 114 ? -1.334 -18.231 -8.392 1.00 92.56 114 GLU A O 1
ATOM 943 N N . LEU A 1 115 ? -1.928 -16.073 -8.635 1.00 91.88 115 LEU A N 1
ATOM 944 C CA . LEU A 1 115 ? -2.969 -16.055 -7.606 1.00 91.88 115 LEU A CA 1
ATOM 945 C C . LEU A 1 115 ? -4.322 -16.611 -8.078 1.00 91.88 115 LEU A C 1
ATOM 947 O O . LEU A 1 115 ? -5.236 -16.722 -7.263 1.00 91.88 115 LEU A O 1
ATOM 951 N N . LYS A 1 116 ? -4.456 -16.978 -9.362 1.00 89.44 116 LYS A N 1
ATOM 952 C CA . LYS A 1 116 ? -5.704 -17.465 -9.981 1.00 89.44 116 LYS A CA 1
ATOM 953 C C . LYS A 1 116 ? -6.879 -16.495 -9.805 1.00 89.44 116 LYS A C 1
ATOM 955 O O . LYS A 1 116 ? -8.005 -16.909 -9.543 1.00 89.44 116 LYS A O 1
ATOM 960 N N . LEU A 1 117 ? -6.592 -15.197 -9.907 1.00 80.62 117 LEU A N 1
ATOM 961 C CA . LEU A 1 117 ? -7.595 -14.128 -9.824 1.00 80.62 117 LEU A CA 1
ATOM 962 C C . LEU A 1 117 ? -8.199 -13.769 -11.194 1.00 80.62 117 LEU A C 1
ATOM 964 O O . LEU A 1 117 ? -9.117 -12.953 -11.256 1.00 80.62 117 LEU A O 1
ATOM 968 N N . LEU A 1 118 ? -7.678 -14.373 -12.268 1.00 67.44 118 LEU A N 1
ATOM 969 C CA . LEU A 1 118 ? -8.181 -14.345 -13.643 1.00 67.44 118 LEU A CA 1
ATOM 970 C C . LEU A 1 118 ? -8.266 -15.771 -14.187 1.00 67.44 118 LEU A C 1
ATOM 972 O O . LEU A 1 118 ? -7.394 -16.588 -13.800 1.00 67.44 118 LEU A O 1
#

Sequence (118 aa):
MCDCSILDHWLKWQKFLAEKKSGSQIEEKNNLLKSLYYFWITTYTVIFRIRVNSKELEKRLPASGLHAHDIDQCQQMDALYGQIILADQIHAIDIWNQKSIDESAQEVLKKISELKLL

Radius of gyration: 16.46 Å; chains: 1; bounding box: 32×39×42 Å